Protein AF-A0A251VGP5-F1 (afdb_monomer_lite)

Radius of gyration: 12.29 Å; chains: 1; bounding box: 22×24×33 Å

Sequence (56 aa):
MAKNMGVKMHFRKHHVVIDNGIFQLTLTNPGGYVTGVKYNNIDNLLESQNDESDRG

Secondary structure (DSSP, 8-state):
-----SPEEEE-SSEEEEE-SSEEEEEETTT--EEEEEETTBS-SS-TTS-TT---

Organism: Helianthus annuus (NCBI:txid4232)

Structure (mmCIF, N/CA/C/O backbone):
data_AF-A0A251VGP5-F1
#
_entry.id   AF-A0A251VGP5-F1
#
loop_
_atom_site.group_PDB
_atom_site.id
_atom_site.type_symbol
_atom_site.label_atom_id
_atom_site.label_alt_id
_atom_site.label_comp_id
_atom_site.label_asym_id
_atom_site.label_entity_id
_atom_site.label_seq_id
_atom_site.pdbx_PDB_ins_code
_atom_site.Cartn_x
_atom_site.Cartn_y
_atom_site.Cartn_z
_atom_site.occupancy
_atom_site.B_iso_or_equiv
_atom_site.auth_seq_id
_atom_site.auth_comp_id
_atom_site.auth_asym_id
_atom_site.auth_atom_id
_atom_site.pdbx_PDB_model_num
ATOM 1 N N . MET A 1 1 ? -13.480 -14.841 25.018 1.00 40.91 1 MET A N 1
ATOM 2 C CA . MET A 1 1 ? -12.676 -15.390 23.902 1.00 40.91 1 MET A CA 1
ATOM 3 C C . MET A 1 1 ? -11.488 -14.465 23.690 1.00 40.91 1 MET A C 1
ATOM 5 O O . MET A 1 1 ? -11.710 -13.271 23.534 1.00 40.91 1 MET A O 1
ATOM 9 N N . ALA A 1 2 ? -10.251 -14.956 23.777 1.00 52.25 2 ALA A N 1
ATOM 10 C CA . ALA A 1 2 ? -9.072 -14.108 23.604 1.00 52.25 2 ALA A CA 1
ATOM 11 C C . ALA A 1 2 ? -8.940 -13.711 22.125 1.00 52.25 2 ALA A C 1
ATOM 13 O O . ALA A 1 2 ? -8.725 -14.563 21.264 1.00 52.25 2 ALA A O 1
ATOM 14 N N . LYS A 1 3 ? -9.106 -12.420 21.818 1.00 59.41 3 LYS A N 1
ATOM 15 C CA . LYS A 1 3 ? -8.767 -11.864 20.506 1.00 59.41 3 LYS A CA 1
ATOM 16 C C . LYS A 1 3 ? -7.255 -12.028 20.347 1.00 59.41 3 LYS A C 1
ATOM 18 O O . LYS A 1 3 ? -6.501 -11.412 21.090 1.00 59.41 3 LYS A O 1
ATOM 23 N N . ASN A 1 4 ? -6.818 -12.902 19.445 1.00 59.81 4 ASN A N 1
ATOM 24 C CA . ASN A 1 4 ? -5.397 -13.119 19.182 1.00 59.81 4 ASN A CA 1
ATOM 25 C C . ASN A 1 4 ? -4.778 -11.786 18.706 1.00 59.81 4 ASN A C 1
ATOM 27 O O . ASN A 1 4 ? -5.084 -11.343 17.602 1.00 59.81 4 ASN A O 1
ATOM 31 N N . MET A 1 5 ? -3.982 -11.126 19.558 1.00 66.44 5 MET A N 1
ATOM 32 C CA . MET A 1 5 ? -3.398 -9.787 19.326 1.00 66.44 5 MET A CA 1
ATOM 33 C C . MET A 1 5 ? -2.121 -9.811 18.467 1.00 66.44 5 MET A C 1
ATOM 35 O O . MET A 1 5 ? -1.421 -8.808 18.362 1.00 66.44 5 MET A O 1
ATOM 39 N N . GLY A 1 6 ? -1.786 -10.9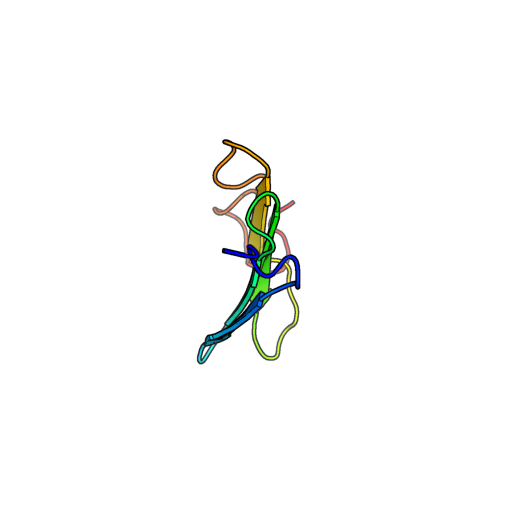58 17.876 1.00 83.56 6 GLY A N 1
ATOM 40 C CA . GLY A 1 6 ? -0.629 -11.084 16.997 1.00 83.56 6 GLY A CA 1
ATOM 41 C C . GLY A 1 6 ? -0.845 -10.400 15.648 1.00 83.56 6 GLY A C 1
ATOM 42 O O . GLY A 1 6 ? -1.966 -10.318 15.143 1.00 83.56 6 GLY A O 1
ATOM 43 N N . VAL A 1 7 ? 0.256 -9.959 15.046 1.00 92.31 7 VAL A N 1
ATOM 44 C CA . VAL A 1 7 ? 0.285 -9.507 13.653 1.00 92.31 7 VAL A CA 1
ATOM 45 C C . VAL A 1 7 ? -0.049 -10.687 12.739 1.00 92.31 7 VAL A C 1
ATOM 47 O O . VAL A 1 7 ? 0.528 -11.768 12.867 1.00 92.31 7 VAL A O 1
ATOM 50 N N . LYS A 1 8 ? -0.981 -10.485 11.809 1.00 94.62 8 LYS A N 1
ATOM 51 C CA . LYS A 1 8 ? -1.345 -11.451 10.772 1.00 94.62 8 LYS A CA 1
ATOM 52 C C . LYS A 1 8 ? -0.637 -11.094 9.478 1.00 94.62 8 LYS A C 1
ATOM 54 O O . LYS A 1 8 ? -0.587 -9.928 9.098 1.00 94.62 8 LYS A O 1
ATOM 59 N N . MET A 1 9 ? -0.126 -12.109 8.793 1.00 95.50 9 MET A N 1
ATOM 60 C CA . MET A 1 9 ? 0.449 -11.964 7.461 1.00 95.50 9 MET A CA 1
ATOM 61 C C . MET A 1 9 ? -0.383 -12.754 6.457 1.00 95.50 9 MET A C 1
ATOM 63 O O . MET A 1 9 ? -0.642 -13.942 6.647 1.00 95.50 9 MET A O 1
ATOM 67 N N . H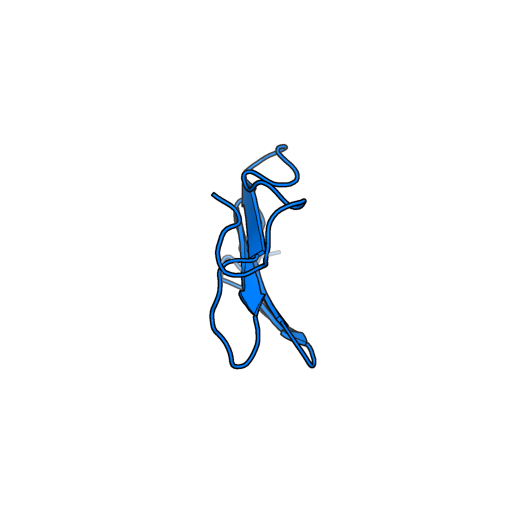IS A 1 10 ? -0.786 -12.094 5.378 1.00 96.12 10 HIS A N 1
ATOM 68 C CA . HIS A 1 10 ? -1.518 -12.692 4.273 1.00 96.12 10 HIS A CA 1
ATOM 69 C C . HIS A 1 10 ? -0.655 -12.635 3.017 1.00 96.12 10 HIS A C 1
ATOM 71 O O . HIS A 1 10 ? -0.487 -11.577 2.408 1.00 96.12 10 HIS A O 1
ATOM 77 N N . PHE A 1 11 ? -0.119 -13.787 2.625 1.00 96.31 11 PHE A N 1
ATOM 78 C CA . PHE A 1 11 ? 0.690 -13.924 1.421 1.00 96.31 11 PHE A CA 1
ATOM 79 C C . PHE A 1 11 ? -0.206 -14.098 0.197 1.00 96.31 11 PHE A C 1
ATOM 81 O O . PHE A 1 11 ? -1.080 -14.965 0.155 1.00 96.31 11 PHE A O 1
ATOM 88 N N . ARG A 1 12 ? 0.025 -13.268 -0.815 1.00 94.75 12 ARG A N 1
ATOM 89 C CA . ARG A 1 12 ? -0.577 -13.351 -2.145 1.00 94.75 12 ARG A CA 1
ATOM 90 C C . ARG A 1 12 ? 0.536 -13.489 -3.177 1.00 94.75 12 ARG A C 1
ATOM 92 O O . ARG A 1 12 ? 1.706 -13.239 -2.894 1.00 94.75 12 ARG A O 1
ATOM 99 N N . LYS A 1 13 ? 0.157 -13.838 -4.408 1.00 95.19 13 LYS A N 1
ATOM 100 C CA . LYS A 1 13 ? 1.109 -14.058 -5.507 1.00 95.19 13 LYS A CA 1
ATOM 101 C C . LYS A 1 13 ? 2.066 -12.876 -5.722 1.00 95.19 13 LYS A C 1
ATOM 103 O O . LYS A 1 13 ? 3.250 -13.101 -5.917 1.00 95.19 13 LYS A O 1
ATOM 108 N N . HIS A 1 14 ? 1.551 -11.648 -5.650 1.00 96.94 14 HIS A N 1
ATOM 109 C CA . HIS A 1 14 ? 2.317 -10.424 -5.924 1.00 96.94 14 HIS A CA 1
ATOM 110 C C . HIS A 1 14 ? 2.424 -9.478 -4.727 1.00 96.94 14 HIS A C 1
ATOM 112 O O . HIS A 1 14 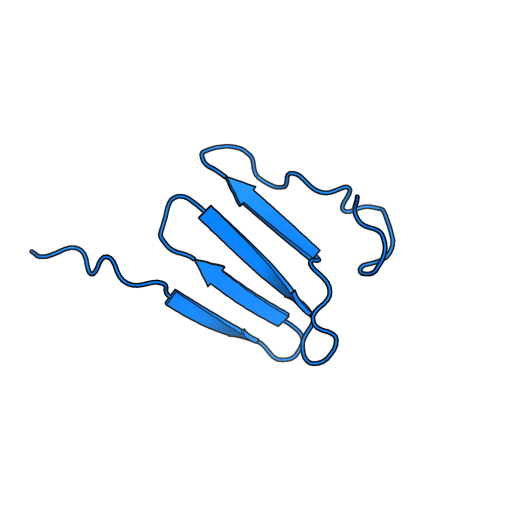? 3.043 -8.430 -4.847 1.00 96.94 14 HIS A O 1
ATOM 118 N N . HIS A 1 15 ? 1.817 -9.823 -3.588 1.00 97.44 15 HIS A N 1
ATOM 119 C CA . HIS A 1 15 ? 1.725 -8.924 -2.443 1.00 97.44 15 HIS A CA 1
ATOM 120 C C . HIS A 1 15 ? 1.746 -9.670 -1.113 1.00 97.44 15 HIS A C 1
ATOM 122 O O . HIS A 1 15 ? 1.292 -10.811 -1.027 1.00 97.44 15 HIS A O 1
ATOM 128 N N . VAL A 1 16 ? 2.196 -8.996 -0.061 1.00 98.00 16 VAL A N 1
ATOM 129 C CA . VAL A 1 16 ? 2.041 -9.425 1.330 1.00 98.00 16 VAL A CA 1
ATOM 130 C C . VAL A 1 16 ? 1.272 -8.348 2.078 1.00 98.00 16 VAL A C 1
ATOM 132 O O . VAL A 1 16 ? 1.627 -7.176 2.008 1.00 98.00 16 VAL A O 1
ATOM 135 N N . VAL A 1 17 ? 0.221 -8.745 2.790 1.00 97.56 17 VAL A N 1
ATOM 136 C CA . VAL A 1 17 ? -0.540 -7.847 3.666 1.00 97.56 17 VAL A CA 1
ATOM 137 C C . VAL A 1 17 ? -0.226 -8.184 5.117 1.00 97.56 17 VAL A C 1
ATOM 139 O O . VAL A 1 17 ? -0.347 -9.341 5.517 1.00 97.56 17 VAL A O 1
ATOM 142 N N . ILE A 1 18 ? 0.157 -7.181 5.896 1.00 96.56 18 ILE A N 1
ATOM 143 C CA . ILE A 1 18 ? 0.503 -7.275 7.315 1.00 96.56 18 ILE A CA 1
ATOM 144 C C . ILE A 1 18 ? -0.548 -6.483 8.094 1.00 96.56 18 ILE A C 1
ATOM 146 O O . ILE A 1 18 ? -0.684 -5.287 7.864 1.00 96.56 18 ILE A O 1
ATOM 150 N N . ASP A 1 19 ? -1.295 -7.131 8.986 1.00 95.12 19 ASP A N 1
ATOM 151 C CA . ASP A 1 19 ? -2.478 -6.552 9.641 1.00 95.12 19 ASP A CA 1
ATOM 152 C C . ASP A 1 19 ? -2.552 -6.914 11.134 1.00 95.12 19 ASP A C 1
ATOM 154 O O . ASP A 1 19 ? -2.349 -8.068 11.518 1.00 95.12 19 ASP A O 1
ATOM 158 N N . ASN A 1 20 ? -2.876 -5.941 11.986 1.00 91.94 20 ASN A N 1
ATOM 159 C CA . ASN A 1 20 ? -3.166 -6.150 13.413 1.00 91.94 20 ASN A CA 1
ATOM 160 C C . ASN A 1 20 ? -4.566 -5.659 13.845 1.00 91.94 20 ASN A C 1
ATOM 162 O O . ASN A 1 20 ? -4.889 -5.658 15.035 1.00 91.94 20 ASN A O 1
ATOM 166 N N . GLY A 1 21 ? -5.408 -5.256 12.892 1.00 89.56 21 GLY A N 1
ATOM 167 C CA . GLY A 1 21 ? -6.767 -4.761 13.095 1.00 89.56 21 GLY A CA 1
ATOM 168 C C . GLY A 1 21 ? -6.889 -3.255 13.346 1.00 89.56 21 GLY A C 1
ATOM 169 O O . GLY A 1 21 ? -8.011 -2.774 13.468 1.00 89.56 21 GLY A O 1
ATOM 170 N N . ILE A 1 22 ? -5.776 -2.520 13.440 1.00 91.19 22 ILE A N 1
ATOM 171 C CA . ILE A 1 22 ? -5.745 -1.042 13.516 1.00 91.19 22 ILE A CA 1
ATOM 172 C C . ILE A 1 22 ? -4.855 -0.465 12.409 1.00 91.19 22 ILE A C 1
ATOM 174 O O . ILE A 1 22 ? -5.140 0.597 11.855 1.00 91.19 22 ILE A O 1
ATOM 178 N N . PHE A 1 23 ? -3.776 -1.176 12.093 1.00 92.94 23 PHE A N 1
ATOM 179 C CA . PHE A 1 23 ? -2.813 -0.840 11.062 1.00 92.94 23 PHE A CA 1
ATOM 180 C C . PHE A 1 23 ? -2.712 -1.985 10.057 1.00 92.94 23 PHE A C 1
ATOM 182 O O . PHE A 1 23 ? -2.616 -3.150 10.451 1.00 92.94 23 PHE A O 1
ATOM 189 N N . GLN A 1 24 ? -2.684 -1.632 8.773 1.00 96.56 24 GLN A N 1
ATOM 190 C CA . GLN A 1 24 ? -2.458 -2.563 7.677 1.00 96.56 24 GLN A CA 1
ATOM 191 C C . GLN A 1 24 ? -1.382 -2.019 6.738 1.00 96.56 24 GLN A C 1
ATOM 193 O O . GLN A 1 24 ? -1.492 -0.894 6.252 1.00 96.56 24 GLN A O 1
ATOM 198 N N . LEU A 1 25 ? -0.382 -2.841 6.439 1.00 96.81 25 LEU A N 1
ATOM 199 C CA . LEU A 1 25 ? 0.674 -2.558 5.472 1.00 96.81 25 LEU A CA 1
ATOM 200 C C . LEU A 1 25 ? 0.580 -3.541 4.309 1.00 96.81 25 LEU A C 1
ATOM 202 O O . LEU A 1 25 ? 0.469 -4.746 4.529 1.00 96.81 25 LEU A O 1
ATOM 206 N N . THR A 1 26 ? 0.643 -3.036 3.080 1.00 97.75 26 THR A N 1
ATOM 207 C CA . THR A 1 26 ? 0.714 -3.860 1.868 1.00 97.75 26 THR A CA 1
ATOM 208 C C . THR A 1 26 ? 2.067 -3.666 1.199 1.00 97.75 26 THR A C 1
ATOM 210 O O . THR A 1 26 ? 2.460 -2.534 0.923 1.00 97.75 26 THR A O 1
ATOM 213 N N . LEU A 1 27 ? 2.771 -4.772 0.956 1.00 97.94 27 LEU A N 1
ATOM 214 C CA . LEU A 1 27 ? 4.080 -4.816 0.306 1.00 97.94 27 LEU A CA 1
ATOM 215 C C . LEU A 1 27 ? 4.000 -5.584 -1.012 1.00 97.94 27 LEU A C 1
ATOM 217 O O . LEU A 1 27 ? 3.284 -6.586 -1.073 1.00 97.94 27 LEU A O 1
ATOM 221 N N . THR A 1 28 ? 4.768 -5.199 -2.031 1.00 97.69 28 THR A N 1
ATOM 222 C CA . THR A 1 28 ? 4.971 -6.050 -3.216 1.00 97.69 28 THR A CA 1
ATOM 223 C C . THR A 1 28 ? 5.792 -7.290 -2.866 1.00 97.69 28 THR A C 1
ATOM 225 O O . THR A 1 28 ? 6.634 -7.284 -1.969 1.00 97.69 28 THR A O 1
ATOM 228 N N . ASN A 1 29 ? 5.559 -8.383 -3.588 1.00 96.31 29 ASN A N 1
ATOM 229 C CA . ASN A 1 29 ? 6.284 -9.643 -3.452 1.00 96.31 29 ASN A CA 1
ATOM 230 C C . ASN A 1 29 ? 6.823 -10.075 -4.828 1.00 96.31 29 ASN A C 1
ATOM 232 O O . ASN A 1 29 ? 6.009 -10.308 -5.727 1.00 96.31 29 ASN A O 1
ATOM 236 N N . PRO A 1 30 ? 8.152 -10.190 -5.022 1.00 95.25 30 PRO A N 1
ATOM 237 C CA . PRO A 1 30 ? 9.222 -10.058 -4.021 1.00 95.25 30 PRO A CA 1
ATOM 238 C C . PRO A 1 30 ? 9.732 -8.623 -3.791 1.00 95.25 30 PRO A C 1
ATOM 240 O O . PRO A 1 30 ? 10.608 -8.435 -2.955 1.00 95.25 30 PRO A O 1
ATOM 243 N N . GLY A 1 31 ? 9.235 -7.628 -4.534 1.00 95.62 31 GLY A N 1
ATOM 244 C CA . GLY A 1 31 ? 9.851 -6.294 -4.617 1.00 95.62 31 GLY A CA 1
ATOM 245 C C . GLY A 1 31 ? 9.951 -5.509 -3.302 1.00 95.62 31 GLY A C 1
ATOM 246 O O . GLY A 1 31 ? 10.821 -4.655 -3.181 1.00 95.62 31 GLY A O 1
ATOM 247 N N . GLY A 1 32 ? 9.099 -5.793 -2.313 1.00 95.56 32 GLY A N 1
ATOM 248 C CA . GLY A 1 32 ? 9.131 -5.152 -0.998 1.00 95.56 32 GLY A C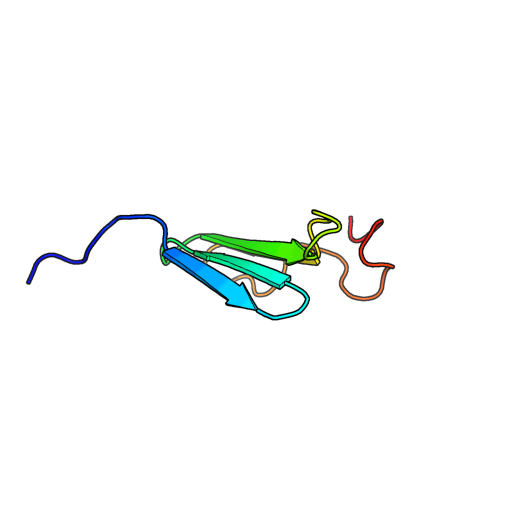A 1
ATOM 249 C C . GLY A 1 32 ? 8.681 -3.687 -0.976 1.00 95.56 32 GLY A C 1
ATOM 250 O O . GLY A 1 32 ? 8.738 -3.064 0.082 1.00 95.56 32 GLY A O 1
ATOM 251 N N . TYR A 1 33 ? 8.216 -3.134 -2.099 1.00 97.00 33 TYR A N 1
ATOM 252 C CA . TYR A 1 33 ? 7.691 -1.770 -2.158 1.00 97.00 33 TYR A CA 1
ATOM 253 C C . TYR A 1 33 ? 6.422 -1.641 -1.328 1.00 97.00 33 TYR A C 1
ATOM 255 O O . TYR A 1 33 ? 5.550 -2.509 -1.384 1.00 97.00 33 TYR A O 1
ATOM 263 N N . VAL A 1 34 ? 6.311 -0.545 -0.584 1.00 96.62 34 VAL A N 1
ATOM 264 C CA . VAL A 1 34 ? 5.125 -0.228 0.206 1.00 96.62 34 VAL A CA 1
ATOM 265 C C . VAL A 1 34 ? 4.054 0.330 -0.724 1.00 96.62 34 VAL A C 1
ATOM 267 O O . VAL A 1 34 ? 4.163 1.447 -1.212 1.00 96.62 34 VAL A O 1
ATOM 270 N N . THR A 1 35 ? 3.006 -0.453 -0.974 1.00 96.69 35 THR A N 1
ATOM 271 C CA . THR A 1 35 ? 1.954 -0.096 -1.937 1.00 96.69 35 THR A CA 1
ATOM 272 C C . THR A 1 35 ? 0.646 0.330 -1.291 1.00 96.69 35 THR A C 1
ATOM 274 O O . THR A 1 35 ? -0.240 0.844 -1.979 1.00 96.69 35 THR A O 1
ATOM 277 N N . GLY A 1 36 ? 0.524 0.171 0.026 1.00 97.00 36 GLY A N 1
ATOM 278 C CA . GLY A 1 36 ? -0.602 0.700 0.781 1.00 97.00 36 GLY A CA 1
ATOM 279 C C . GLY A 1 36 ? -0.343 0.741 2.278 1.00 97.00 36 GLY A C 1
ATOM 280 O O . GLY A 1 36 ? 0.241 -0.187 2.843 1.00 97.00 36 GLY A O 1
ATOM 281 N N . VAL A 1 37 ? -0.833 1.801 2.917 1.00 97.12 37 VAL A N 1
ATOM 282 C CA . VAL A 1 37 ? -0.844 1.961 4.372 1.00 97.12 37 VAL A CA 1
ATOM 283 C C . VAL A 1 37 ? -2.252 2.350 4.796 1.00 97.12 37 VAL A C 1
ATOM 285 O O . VAL A 1 37 ? -2.730 3.422 4.433 1.00 97.12 37 VAL A O 1
ATOM 288 N N . LYS A 1 38 ? -2.907 1.494 5.586 1.00 96.88 38 LYS A N 1
ATOM 289 C CA . LYS A 1 38 ? -4.187 1.812 6.230 1.00 96.88 38 LYS A CA 1
ATOM 290 C C . LYS A 1 38 ? -3.982 2.027 7.716 1.00 96.88 38 LYS A C 1
ATOM 292 O O . LYS A 1 38 ? -3.294 1.239 8.369 1.00 96.88 38 LYS A O 1
ATOM 297 N N . TYR A 1 39 ? -4.625 3.053 8.253 1.00 94.38 39 TYR A N 1
ATOM 298 C CA . TYR A 1 39 ? -4.593 3.342 9.679 1.00 94.38 39 TYR A CA 1
ATOM 299 C C . TYR A 1 39 ? -5.940 3.887 10.140 1.00 94.38 39 TYR A C 1
ATOM 301 O O . TYR A 1 39 ? -6.456 4.855 9.577 1.00 94.38 39 TYR A O 1
ATOM 309 N N . ASN A 1 40 ? -6.500 3.272 11.183 1.00 89.25 40 ASN A N 1
ATOM 310 C CA . ASN A 1 40 ? -7.849 3.566 11.665 1.00 89.25 40 ASN A CA 1
ATOM 311 C C . ASN A 1 40 ? -8.877 3.517 10.515 1.00 89.25 40 ASN A C 1
ATOM 313 O O . ASN A 1 40 ? -9.010 2.495 9.848 1.00 89.25 40 ASN A O 1
ATOM 317 N N . ASN A 1 41 ? -9.589 4.622 10.278 1.00 88.19 41 ASN A N 1
ATOM 318 C CA . ASN A 1 41 ? -10.635 4.736 9.262 1.00 88.19 41 ASN A CA 1
ATOM 319 C C . ASN A 1 41 ? -10.124 5.342 7.945 1.00 88.19 41 ASN A C 1
ATOM 321 O O . ASN A 1 41 ? -10.932 5.724 7.102 1.00 88.19 41 ASN A O 1
ATOM 325 N N . ILE A 1 42 ? -8.803 5.486 7.782 1.00 93.69 42 ILE A N 1
ATOM 326 C CA . ILE A 1 42 ? -8.212 5.985 6.541 1.00 93.69 42 ILE A CA 1
ATOM 327 C C . ILE A 1 42 ? -7.817 4.798 5.669 1.00 93.69 42 ILE A C 1
ATOM 329 O O . ILE A 1 42 ? -7.015 3.949 6.066 1.00 93.69 42 ILE A O 1
ATOM 333 N N . ASP A 1 43 ? -8.406 4.762 4.475 1.00 89.25 43 ASP A N 1
ATOM 334 C CA . ASP A 1 43 ? -8.336 3.621 3.570 1.00 89.25 43 ASP A CA 1
ATOM 335 C C . ASP A 1 43 ? -6.975 3.436 2.903 1.00 89.25 43 ASP A C 1
ATOM 337 O O . ASP A 1 43 ? -6.542 2.303 2.732 1.00 89.25 43 ASP A O 1
ATOM 341 N N . ASN A 1 44 ? -6.302 4.511 2.505 1.00 94.25 44 ASN A N 1
ATOM 342 C CA . ASN A 1 44 ? -4.909 4.467 2.080 1.00 94.25 44 ASN A CA 1
ATOM 343 C C . ASN A 1 44 ? -4.282 5.841 2.305 1.00 94.25 44 ASN A C 1
ATOM 345 O O . ASN A 1 44 ? -4.840 6.847 1.877 1.00 94.25 44 ASN A O 1
ATOM 349 N N . LEU A 1 45 ? -3.141 5.874 2.985 1.00 95.19 45 LEU A N 1
ATOM 350 C CA . LEU A 1 45 ? -2.374 7.099 3.213 1.00 95.19 45 LEU A CA 1
ATOM 351 C C . LEU A 1 45 ? -1.432 7.439 2.053 1.00 95.19 45 LEU A C 1
ATOM 353 O O . LEU A 1 45 ? -0.900 8.542 2.018 1.00 95.19 45 LEU A O 1
ATOM 357 N N . LEU A 1 46 ? -1.214 6.496 1.137 1.00 95.50 46 LEU A N 1
ATOM 358 C CA . LEU A 1 46 ? -0.321 6.654 -0.005 1.00 95.50 46 LEU A CA 1
ATOM 359 C C . LEU A 1 46 ? -1.069 7.119 -1.258 1.00 95.50 46 LEU A C 1
ATOM 361 O O . LEU A 1 46 ? -2.238 6.770 -1.459 1.00 95.50 46 LEU A O 1
ATOM 365 N N . GLU A 1 47 ? -0.355 7.804 -2.147 1.00 94.75 47 GLU A N 1
ATOM 366 C CA . GLU A 1 47 ? -0.807 8.144 -3.491 1.00 94.75 47 GLU A CA 1
ATOM 367 C C . GLU A 1 47 ? -0.828 6.895 -4.382 1.00 94.75 47 GLU A C 1
ATOM 369 O O . GLU A 1 47 ? 0.162 6.473 -4.976 1.00 94.75 47 GLU A O 1
ATOM 374 N N . SER A 1 48 ? -1.997 6.262 -4.448 1.00 91.69 48 SER A N 1
ATOM 375 C CA . SER A 1 48 ? -2.214 5.033 -5.218 1.00 91.69 48 SER A CA 1
ATOM 376 C C . SER A 1 48 ? -2.076 5.194 -6.734 1.00 91.69 48 SER A C 1
ATOM 378 O O . SER A 1 48 ? -1.948 4.178 -7.417 1.00 91.69 48 SER A O 1
ATOM 380 N N . GLN A 1 49 ? -2.142 6.427 -7.250 1.00 93.81 49 GLN A N 1
ATOM 381 C CA . GLN A 1 49 ? -2.022 6.705 -8.682 1.00 93.81 49 GLN A CA 1
ATOM 382 C C . GLN A 1 49 ? -0.571 6.723 -9.171 1.00 93.81 49 GLN A C 1
ATOM 384 O O . GLN A 1 49 ? -0.343 6.602 -10.373 1.00 93.81 49 GLN A O 1
ATOM 389 N N . ASN A 1 50 ? 0.399 6.839 -8.264 1.00 93.62 50 ASN A N 1
ATOM 390 C CA . ASN A 1 50 ? 1.807 6.739 -8.616 1.00 93.62 50 ASN A CA 1
ATOM 391 C C . ASN A 1 50 ? 2.247 5.275 -8.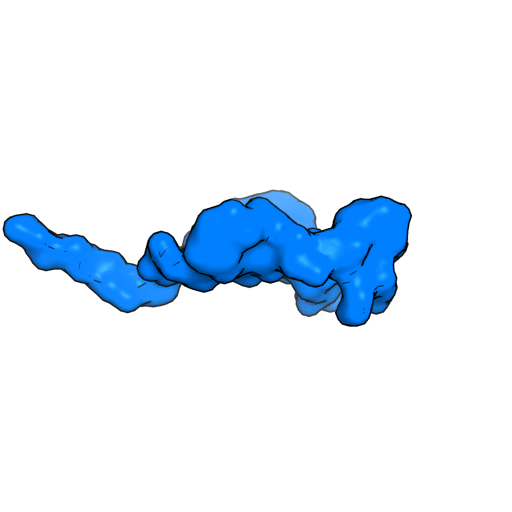756 1.00 93.62 50 ASN A C 1
ATOM 393 O O . ASN A 1 50 ? 1.598 4.333 -8.268 1.00 93.62 50 ASN A O 1
ATOM 397 N N . ASP A 1 51 ? 3.403 5.098 -9.393 1.00 94.31 51 ASP A N 1
ATOM 398 C CA . ASP A 1 51 ? 4.076 3.808 -9.479 1.00 94.31 51 ASP A CA 1
ATOM 399 C C . ASP A 1 51 ? 4.264 3.193 -8.089 1.00 94.31 51 ASP A C 1
ATOM 401 O O . ASP A 1 51 ? 4.457 3.886 -7.094 1.00 94.31 51 ASP A O 1
ATOM 405 N N . GLU A 1 52 ? 4.226 1.861 -8.006 1.00 91.75 52 GLU A N 1
ATOM 406 C CA . GLU A 1 52 ? 4.348 1.135 -6.732 1.00 91.75 52 GLU A CA 1
ATOM 407 C C . GLU A 1 52 ? 5.633 1.465 -5.964 1.00 91.75 52 GLU A C 1
ATOM 409 O O . GLU A 1 52 ? 5.654 1.362 -4.741 1.00 91.75 52 GLU A O 1
ATOM 414 N N . SER A 1 53 ? 6.682 1.884 -6.671 1.00 92.88 53 SER A N 1
ATOM 415 C CA . SER A 1 53 ? 7.949 2.336 -6.100 1.00 92.88 53 SER A CA 1
ATOM 416 C C . SER A 1 53 ? 7.961 3.802 -5.641 1.00 92.88 53 SER A C 1
ATOM 418 O O .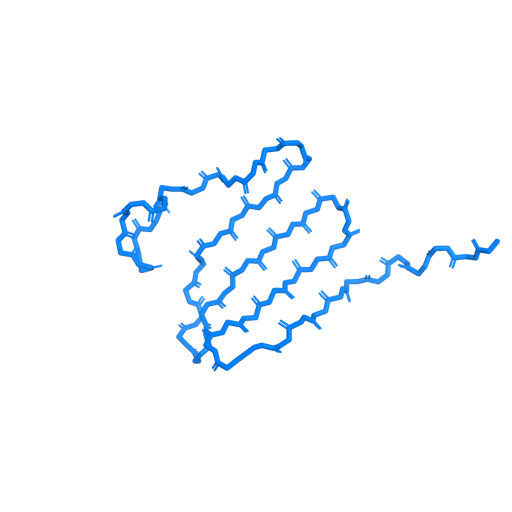 SER A 1 53 ? 8.978 4.224 -5.102 1.00 92.88 53 SER A O 1
ATOM 420 N N . ASP A 1 54 ? 6.888 4.568 -5.867 1.00 94.38 54 ASP A N 1
ATOM 421 C CA . ASP A 1 54 ? 6.818 6.027 -5.659 1.00 94.38 54 ASP A CA 1
ATOM 422 C C . ASP A 1 54 ? 5.432 6.506 -5.167 1.00 94.38 54 ASP A C 1
ATOM 424 O O . ASP A 1 54 ? 4.902 7.534 -5.584 1.00 94.38 54 ASP A O 1
ATOM 428 N N . ARG A 1 55 ? 4.779 5.745 -4.282 1.00 91.81 55 ARG A N 1
ATOM 429 C CA . ARG A 1 55 ? 3.422 6.072 -3.795 1.00 91.81 55 ARG A CA 1
ATOM 430 C C . ARG A 1 55 ? 3.360 7.142 -2.701 1.00 91.81 55 ARG A C 1
ATOM 432 O O . ARG A 1 55 ? 2.323 7.293 -2.060 1.00 91.81 55 ARG A O 1
ATOM 439 N N . GLY A 1 56 ? 4.433 7.887 -2.475 1.00 77.19 56 GLY A N 1
ATOM 440 C CA . GLY A 1 56 ? 4.510 8.899 -1.419 1.00 77.19 56 GLY A CA 1
ATOM 441 C C . GLY A 1 56 ? 5.788 8.819 -0.614 1.00 77.19 56 GLY A C 1
ATOM 442 O O . GLY A 1 56 ? 6.164 7.695 -0.210 1.00 77.19 56 GLY A O 1
#

InterPro domains:
  IPR010325 Rhamnogalacturonate lyase [PF06045] (5-56)

Foldseek 3Di:
DDPPQDWDWDDDPFWIWTDRPAWIWIATVPRRQTQAIDGHPRGGPFQNVDDSNHRD

pLDDT: mean 90.73, std 11.81, range [40.91, 98.0]